Protein AF-G3H9H8-F1 (afdb_monomer_lite)

Sequence (95 aa):
LDSVTSLIQAAKNLMNAVVQTVKMSYIASTKIIRIQSSAGPRHPVVMWRMKAPAKKPLIKREKPEETYAAVRRGSAKKKIHPVQVMSEFRGRQVY

pLDDT: mean 79.45, std 14.63, range [46.19, 98.56]

Foldseek 3Di:
DVVVVVVVVV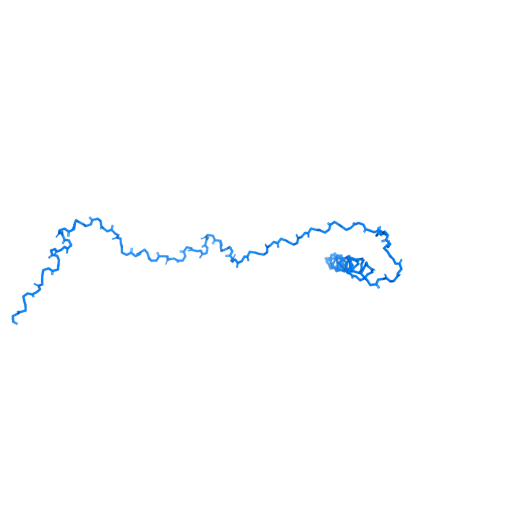VVVVVVVVVVVVVVVVCCQPPPCCPPPPPPHDDDPDDDDDDDDDDDDPDPPDDVVVVPPDPPPPDPPDPDDPVRVVVVVPDDPDD

Structure (mmCIF, N/CA/C/O backbone):
data_AF-G3H9H8-F1
#
_entry.id   AF-G3H9H8-F1
#
loop_
_atom_site.group_PDB
_atom_site.id
_atom_site.type_symbol
_atom_site.label_atom_id
_atom_site.label_alt_id
_atom_site.label_comp_id
_atom_site.label_asym_id
_atom_site.label_entity_id
_atom_site.label_seq_id
_atom_site.pdbx_PDB_ins_code
_atom_site.Cartn_x
_atom_site.Cartn_y
_atom_site.Cartn_z
_atom_site.occupancy
_atom_site.B_iso_or_equiv
_atom_site.auth_seq_id
_atom_site.auth_comp_id
_atom_site.auth_asym_id
_atom_site.auth_atom_id
_atom_site.pdbx_PDB_model_num
ATOM 1 N N . LEU A 1 1 ? 12.712 -26.949 9.865 1.00 82.94 1 LEU A N 1
ATOM 2 C CA . LEU A 1 1 ? 12.007 -25.786 10.452 1.00 82.94 1 LEU A CA 1
ATOM 3 C C . LEU A 1 1 ? 12.547 -24.485 9.859 1.00 82.94 1 LEU A C 1
ATOM 5 O O . LEU A 1 1 ? 11.760 -23.715 9.324 1.00 82.94 1 LEU A O 1
ATOM 9 N N . ASP A 1 2 ? 13.870 -24.303 9.846 1.00 89.94 2 ASP A N 1
ATOM 10 C CA . ASP A 1 2 ? 14.530 -23.061 9.400 1.00 89.94 2 ASP A CA 1
ATOM 11 C C . ASP A 1 2 ? 14.333 -22.705 7.919 1.00 89.94 2 ASP A C 1
ATOM 13 O O . ASP A 1 2 ? 14.219 -21.536 7.558 1.00 89.94 2 ASP A O 1
ATOM 17 N N . SER A 1 3 ? 14.222 -23.703 7.040 1.00 93.62 3 SER A N 1
ATOM 18 C CA . SER A 1 3 ? 13.919 -23.477 5.620 1.00 93.62 3 SER A CA 1
ATOM 19 C C . SER A 1 3 ? 12.514 -22.901 5.404 1.00 93.62 3 SER A C 1
ATOM 21 O O . SER A 1 3 ? 12.323 -22.004 4.584 1.00 93.62 3 SER A O 1
ATOM 23 N N . VAL A 1 4 ? 11.532 -23.369 6.178 1.00 95.94 4 VAL A N 1
ATOM 24 C CA . VAL A 1 4 ? 10.141 -22.898 6.115 1.00 95.94 4 VAL A CA 1
ATOM 25 C C . VAL A 1 4 ? 10.015 -21.509 6.741 1.00 95.94 4 VAL A C 1
ATOM 27 O O . VAL A 1 4 ? 9.359 -20.640 6.169 1.00 95.94 4 VAL A O 1
ATOM 30 N N . THR A 1 5 ? 10.674 -21.256 7.876 1.00 96.69 5 THR A N 1
ATOM 31 C CA . THR A 1 5 ? 10.666 -19.926 8.507 1.00 96.69 5 THR A CA 1
ATOM 32 C C . THR A 1 5 ? 11.363 -18.880 7.634 1.00 96.69 5 THR A C 1
ATOM 34 O O . THR A 1 5 ? 10.836 -17.775 7.487 1.00 96.69 5 THR A O 1
ATOM 37 N N . SER A 1 6 ? 12.479 -19.237 6.988 1.00 97.88 6 SER A N 1
ATOM 38 C CA . SER A 1 6 ? 13.179 -18.379 6.024 1.00 97.88 6 SER A CA 1
ATOM 39 C C . SER A 1 6 ? 12.295 -18.025 4.824 1.00 97.88 6 SER A C 1
ATOM 41 O O . SER A 1 6 ? 12.156 -16.849 4.481 1.00 97.88 6 SER A O 1
ATOM 43 N N . LEU A 1 7 ? 11.600 -19.012 4.246 1.00 97.94 7 LEU A N 1
ATOM 44 C CA . LEU A 1 7 ? 10.674 -18.780 3.135 1.00 97.94 7 LEU A CA 1
ATOM 45 C C . LEU A 1 7 ? 9.523 -17.842 3.528 1.00 97.94 7 LEU A C 1
ATOM 47 O O . LEU A 1 7 ? 9.197 -16.905 2.794 1.00 97.94 7 LEU A O 1
ATOM 51 N N . ILE A 1 8 ? 8.937 -18.051 4.709 1.00 97.69 8 ILE A N 1
ATOM 52 C CA . ILE A 1 8 ? 7.881 -17.179 5.240 1.00 97.69 8 ILE A CA 1
ATOM 53 C C . ILE A 1 8 ? 8.400 -15.746 5.394 1.00 97.69 8 ILE A C 1
ATOM 55 O O . ILE A 1 8 ? 7.696 -14.790 5.055 1.00 97.69 8 ILE A O 1
ATOM 59 N N . GLN A 1 9 ? 9.625 -15.576 5.889 1.00 97.75 9 GLN A N 1
ATOM 60 C CA . GLN A 1 9 ? 10.208 -14.254 6.078 1.00 97.75 9 GLN A CA 1
ATOM 61 C C . GLN A 1 9 ? 10.493 -13.557 4.745 1.00 97.75 9 GLN A C 1
ATOM 63 O O . GLN A 1 9 ? 10.165 -12.379 4.587 1.00 97.75 9 GLN A O 1
ATOM 68 N N . ALA A 1 10 ? 11.030 -14.284 3.765 1.00 98.12 10 ALA A N 1
ATOM 69 C CA . ALA A 1 10 ? 11.248 -13.766 2.420 1.00 98.12 10 ALA A CA 1
ATOM 70 C C . ALA A 1 10 ? 9.932 -13.292 1.779 1.00 98.12 10 ALA A C 1
ATOM 72 O O . ALA A 1 10 ? 9.866 -12.180 1.251 1.00 98.12 10 ALA A O 1
ATOM 73 N N . ALA A 1 11 ? 8.857 -14.075 1.907 1.00 98.44 11 ALA A N 1
ATOM 74 C CA . ALA A 1 11 ? 7.538 -13.702 1.400 1.00 98.44 11 ALA A CA 1
ATOM 75 C C . ALA A 1 11 ? 6.974 -12.441 2.086 1.00 98.44 11 ALA A C 1
ATOM 77 O O . ALA A 1 11 ? 6.450 -11.551 1.412 1.00 98.44 11 ALA A O 1
ATOM 78 N N . LYS A 1 12 ? 7.122 -12.315 3.414 1.00 98.31 12 LYS A N 1
ATOM 79 C CA . LYS A 1 12 ? 6.731 -11.099 4.158 1.00 98.31 12 LYS A CA 1
ATOM 80 C C . LYS A 1 12 ? 7.502 -9.867 3.686 1.00 98.31 12 LYS A C 1
ATOM 82 O O . LYS A 1 12 ? 6.911 -8.804 3.491 1.00 98.31 12 LYS A O 1
ATOM 87 N N . ASN A 1 13 ? 8.808 -10.012 3.484 1.00 98.25 13 ASN A N 1
ATOM 88 C CA . ASN A 1 13 ? 9.663 -8.929 3.006 1.00 98.25 13 ASN A CA 1
ATOM 89 C C . ASN A 1 13 ? 9.242 -8.480 1.601 1.00 98.25 13 ASN A C 1
ATOM 91 O O . ASN A 1 13 ? 9.085 -7.280 1.364 1.00 98.25 13 ASN A O 1
ATOM 95 N N . LEU A 1 14 ? 8.974 -9.434 0.704 1.00 98.50 14 LEU A N 1
ATOM 96 C CA . LEU A 1 14 ? 8.469 -9.150 -0.637 1.00 98.50 14 LEU A CA 1
ATOM 97 C C . LEU A 1 14 ? 7.120 -8.421 -0.592 1.00 98.50 14 LEU A C 1
ATOM 99 O O . LEU A 1 14 ? 6.950 -7.415 -1.277 1.00 98.50 14 LEU A O 1
ATOM 103 N N . MET A 1 15 ? 6.178 -8.871 0.242 1.00 98.50 15 MET A N 1
ATOM 104 C CA . MET A 1 15 ? 4.873 -8.218 0.391 1.00 98.50 15 MET A CA 1
ATOM 105 C C . MET A 1 15 ? 5.019 -6.748 0.804 1.00 98.50 15 MET A C 1
ATOM 107 O O . MET A 1 15 ? 4.382 -5.871 0.216 1.00 98.50 15 MET A O 1
ATOM 111 N N . ASN A 1 16 ? 5.898 -6.460 1.767 1.00 98.50 16 ASN A N 1
ATOM 112 C CA . ASN A 1 16 ? 6.176 -5.091 2.195 1.00 98.50 16 ASN A CA 1
ATOM 113 C C . ASN A 1 16 ? 6.767 -4.242 1.060 1.00 98.50 16 ASN A C 1
ATOM 115 O O . ASN A 1 16 ? 6.309 -3.117 0.846 1.00 98.50 16 ASN A O 1
ATOM 119 N N . ALA A 1 17 ? 7.733 -4.785 0.314 1.00 98.56 17 ALA A N 1
ATOM 120 C CA . ALA A 1 17 ? 8.346 -4.100 -0.821 1.00 98.56 17 ALA A CA 1
ATOM 121 C C . ALA A 1 17 ? 7.314 -3.780 -1.915 1.00 98.56 17 ALA A C 1
ATOM 123 O O . ALA A 1 17 ? 7.205 -2.635 -2.354 1.00 98.56 17 ALA A O 1
ATOM 124 N N . VAL A 1 18 ? 6.486 -4.757 -2.292 1.00 98.38 18 VAL A N 1
ATOM 125 C CA . VAL A 1 18 ? 5.439 -4.585 -3.309 1.00 98.38 18 VAL A CA 1
ATOM 126 C C . VAL A 1 18 ? 4.434 -3.510 -2.892 1.00 98.38 18 VAL A C 1
ATOM 128 O O . VAL A 1 18 ? 4.117 -2.623 -3.687 1.00 98.38 18 VAL A O 1
ATOM 131 N N . VAL A 1 19 ? 3.968 -3.522 -1.639 1.00 97.06 19 VAL A N 1
ATOM 132 C CA . VAL A 1 19 ? 3.025 -2.509 -1.133 1.00 97.06 19 VAL A CA 1
ATOM 133 C C . VAL A 1 19 ? 3.624 -1.102 -1.187 1.00 97.06 19 VAL A C 1
ATOM 135 O O . VAL A 1 19 ? 2.920 -0.149 -1.533 1.00 97.06 19 VAL A O 1
ATOM 138 N N . GLN A 1 20 ? 4.905 -0.946 -0.846 1.00 97.81 20 GLN A N 1
ATOM 139 C CA . GLN A 1 20 ? 5.581 0.350 -0.918 1.00 97.81 20 GLN A CA 1
ATOM 140 C C . GLN A 1 20 ? 5.720 0.829 -2.364 1.00 97.81 20 GLN A C 1
ATOM 142 O O . GLN A 1 20 ? 5.351 1.967 -2.655 1.00 97.81 20 GLN A O 1
ATOM 147 N N . THR A 1 21 ? 6.148 -0.040 -3.280 1.00 97.75 21 THR A N 1
ATOM 148 C CA . THR A 1 21 ? 6.269 0.302 -4.703 1.00 97.75 21 THR A CA 1
ATOM 149 C C . THR A 1 21 ? 4.926 0.720 -5.294 1.00 97.75 21 THR A C 1
ATOM 151 O O . THR A 1 21 ? 4.844 1.774 -5.918 1.00 97.75 21 THR A O 1
ATOM 154 N N . VAL A 1 22 ? 3.841 -0.011 -5.012 1.00 96.44 22 VAL A N 1
ATOM 155 C CA . VAL A 1 22 ? 2.481 0.352 -5.454 1.00 96.44 22 VAL A CA 1
ATOM 156 C C . VAL A 1 22 ? 2.077 1.748 -4.959 1.00 96.44 22 VAL A C 1
ATOM 158 O O . VAL A 1 22 ? 1.516 2.540 -5.719 1.00 96.44 22 VAL A O 1
ATOM 161 N N . LYS A 1 23 ? 2.395 2.089 -3.702 1.00 94.94 23 LYS A N 1
ATOM 162 C CA . LYS A 1 23 ? 2.141 3.430 -3.148 1.00 94.94 23 LYS A CA 1
ATOM 163 C C . LYS A 1 23 ? 2.968 4.508 -3.848 1.00 94.94 23 LYS A C 1
ATOM 165 O O . LYS A 1 23 ? 2.424 5.562 -4.174 1.00 94.94 23 LYS A O 1
ATOM 170 N N . MET A 1 24 ? 4.248 4.250 -4.106 1.00 95.38 24 MET A N 1
ATOM 171 C CA . MET A 1 24 ? 5.115 5.194 -4.815 1.00 95.38 24 MET A CA 1
ATOM 172 C C . MET A 1 24 ? 4.648 5.409 -6.261 1.00 95.38 24 MET A C 1
ATOM 174 O O . MET A 1 24 ? 4.532 6.553 -6.696 1.00 95.38 24 MET A O 1
ATOM 178 N N . SER A 1 25 ? 4.274 4.348 -6.981 1.00 93.62 25 SER A N 1
ATOM 179 C CA . SER A 1 25 ? 3.715 4.434 -8.338 1.00 93.62 25 SER A CA 1
ATOM 180 C C . SER A 1 25 ? 2.396 5.218 -8.384 1.00 93.62 25 SER A C 1
ATOM 182 O O . SER A 1 25 ? 2.172 6.014 -9.304 1.00 93.62 25 SER A O 1
ATOM 184 N N . TYR A 1 26 ? 1.534 5.057 -7.375 1.00 92.06 26 TYR A N 1
ATOM 185 C CA . TYR A 1 26 ? 0.325 5.872 -7.227 1.00 92.06 26 TYR A CA 1
ATOM 186 C C . TYR A 1 26 ? 0.656 7.364 -7.103 1.00 92.06 26 TYR A C 1
ATOM 188 O O . TYR A 1 26 ? 0.080 8.190 -7.813 1.00 92.06 26 TYR A O 1
ATOM 196 N N . ILE A 1 27 ? 1.608 7.724 -6.238 1.00 90.75 27 ILE A N 1
ATOM 197 C CA . ILE A 1 27 ? 2.021 9.121 -6.045 1.00 90.75 27 ILE A CA 1
ATOM 198 C C . ILE A 1 27 ? 2.645 9.674 -7.330 1.00 90.75 27 ILE A C 1
ATOM 200 O O . ILE A 1 27 ? 2.255 10.749 -7.786 1.00 90.75 27 ILE A O 1
ATOM 204 N N . ALA A 1 28 ? 3.553 8.925 -7.957 1.00 89.44 28 ALA A N 1
ATOM 205 C CA . ALA A 1 28 ? 4.208 9.337 -9.193 1.00 89.44 28 ALA A CA 1
ATOM 206 C C . ALA A 1 28 ? 3.190 9.634 -10.304 1.00 89.44 28 ALA A C 1
ATOM 208 O O . ALA A 1 28 ? 3.237 10.694 -10.926 1.00 89.44 28 ALA A O 1
ATOM 209 N N . SER A 1 29 ? 2.213 8.748 -10.501 1.00 86.44 29 SER A N 1
ATOM 210 C CA . SER A 1 29 ? 1.188 8.922 -11.536 1.00 86.44 29 SER A CA 1
ATOM 211 C C . SER A 1 29 ? 0.178 10.032 -11.228 1.00 86.44 29 SER A C 1
ATOM 213 O O . SER A 1 29 ? -0.242 10.736 -12.144 1.00 86.44 29 SER A O 1
ATOM 215 N N . THR A 1 30 ? -0.212 10.228 -9.965 1.00 84.88 30 THR A N 1
ATOM 216 C CA . THR A 1 30 ? -1.297 11.164 -9.608 1.00 84.88 30 THR A CA 1
ATOM 217 C C . THR A 1 30 ? -0.833 12.552 -9.180 1.00 84.88 30 THR A C 1
ATOM 219 O O . THR A 1 30 ? -1.608 13.501 -9.309 1.00 84.88 30 THR A O 1
ATOM 222 N N . LYS A 1 31 ? 0.395 12.690 -8.666 1.00 83.06 31 LYS A N 1
ATOM 223 C CA . LYS A 1 31 ? 0.925 13.949 -8.116 1.00 83.06 31 LYS A CA 1
ATOM 224 C C . LYS A 1 31 ? 2.093 14.516 -8.908 1.00 83.06 31 LYS A C 1
ATOM 226 O O . LYS A 1 31 ? 2.193 15.729 -9.006 1.00 83.06 31 LYS A O 1
ATOM 231 N N . ILE A 1 32 ? 2.953 13.668 -9.467 1.00 81.25 32 ILE A N 1
ATOM 232 C CA . ILE A 1 32 ? 4.150 14.125 -10.185 1.00 81.25 32 ILE A CA 1
ATOM 233 C C . ILE A 1 32 ? 3.826 14.254 -11.672 1.00 81.25 32 ILE A C 1
ATOM 235 O O . ILE A 1 32 ? 3.711 15.360 -12.185 1.00 81.25 32 ILE A O 1
ATOM 239 N N . ILE A 1 33 ? 3.560 13.138 -12.354 1.00 75.38 33 ILE A N 1
ATOM 240 C CA . ILE A 1 33 ? 3.348 13.106 -13.809 1.00 75.38 33 ILE A CA 1
ATOM 241 C C . ILE A 1 33 ? 2.109 13.912 -14.202 1.00 75.38 33 ILE A C 1
ATOM 243 O O . ILE A 1 33 ? 2.171 14.730 -15.113 1.00 75.38 33 ILE A O 1
ATOM 247 N N . ARG A 1 34 ? 0.987 13.725 -13.497 1.00 70.25 34 ARG A N 1
ATOM 248 C CA . ARG A 1 34 ? -0.264 14.420 -13.826 1.00 70.25 34 ARG A CA 1
ATOM 249 C C . ARG A 1 34 ? -0.183 15.944 -13.672 1.00 70.25 34 ARG A C 1
ATOM 251 O O . ARG A 1 34 ? -0.907 16.636 -14.375 1.00 70.25 34 ARG A O 1
ATOM 258 N N . ILE A 1 35 ? 0.627 16.452 -12.741 1.00 69.88 35 ILE A N 1
ATOM 259 C CA . ILE A 1 35 ? 0.683 17.888 -12.415 1.00 69.88 35 ILE A CA 1
ATOM 260 C C . ILE A 1 35 ? 1.856 18.575 -13.126 1.00 69.88 35 ILE A C 1
ATOM 262 O O . ILE A 1 35 ? 1.718 19.714 -13.555 1.00 69.88 35 ILE A O 1
ATOM 266 N N . GLN A 1 36 ? 3.002 17.900 -13.244 1.00 69.06 36 GLN A N 1
ATOM 267 C CA . GLN A 1 36 ? 4.271 18.509 -13.659 1.00 69.06 36 GLN A CA 1
ATOM 268 C C . GLN A 1 36 ? 4.719 18.107 -15.070 1.00 69.06 36 GLN A C 1
ATOM 270 O O . GLN A 1 36 ? 5.697 18.656 -15.572 1.00 69.06 36 GLN A O 1
ATOM 275 N N . SER A 1 37 ? 4.060 17.143 -15.726 1.00 68.00 37 SER A N 1
ATOM 276 C CA . SER A 1 37 ? 4.472 16.735 -17.071 1.00 68.00 37 SER A CA 1
ATOM 277 C C . SER A 1 37 ? 4.031 17.755 -18.120 1.00 68.00 37 SER A C 1
ATOM 279 O O . SER A 1 37 ? 2.844 18.016 -18.295 1.00 68.00 37 SER A O 1
ATOM 281 N N . SER A 1 38 ? 5.000 18.271 -18.878 1.00 66.88 38 SER A N 1
ATOM 282 C CA . SER A 1 38 ? 4.786 19.137 -20.045 1.00 66.88 38 SER A CA 1
ATOM 283 C C . SER A 1 38 ? 4.119 18.423 -21.229 1.00 66.88 38 SER A C 1
ATOM 285 O O . SER A 1 38 ? 3.685 19.077 -22.171 1.00 66.88 38 SER A O 1
ATOM 287 N N . ALA A 1 39 ? 4.003 17.090 -21.189 1.00 66.12 39 ALA A N 1
ATOM 288 C CA . ALA A 1 39 ? 3.488 16.260 -22.280 1.00 66.12 39 ALA A CA 1
ATOM 289 C C . ALA A 1 39 ? 1.946 16.198 -22.367 1.00 66.12 39 ALA A C 1
ATOM 291 O O . ALA A 1 39 ? 1.405 15.323 -23.046 1.00 66.12 39 ALA A O 1
ATOM 292 N N . GLY A 1 40 ? 1.237 17.107 -21.691 1.00 60.84 40 GLY A N 1
ATOM 293 C CA . GLY A 1 40 ? -0.225 17.161 -21.666 1.00 60.84 40 GLY A CA 1
ATOM 294 C C . GLY A 1 40 ? -0.880 16.022 -20.864 1.00 60.84 40 GLY A C 1
ATOM 295 O O . GLY A 1 40 ? -0.198 15.124 -20.357 1.00 60.84 40 GLY A O 1
ATOM 296 N N . PRO A 1 41 ? -2.218 16.036 -20.706 1.00 60.50 41 PRO A N 1
ATOM 297 C CA . PRO A 1 41 ? -2.931 15.042 -19.912 1.00 60.50 41 PRO A CA 1
ATOM 298 C C . PRO A 1 41 ? -2.922 13.689 -20.635 1.00 60.50 41 PRO A C 1
ATOM 300 O O . PRO A 1 41 ? -3.769 13.408 -21.479 1.00 60.50 41 PRO A O 1
ATOM 303 N N . ARG A 1 42 ? -1.962 12.819 -20.311 1.00 67.75 42 ARG A N 1
ATOM 304 C CA . ARG A 1 42 ? -2.005 11.419 -20.754 1.00 67.75 42 ARG A CA 1
ATOM 305 C C . ARG A 1 42 ? -3.069 10.667 -19.960 1.00 67.75 42 ARG A C 1
ATOM 307 O O . ARG A 1 42 ? -3.144 10.799 -18.736 1.00 67.75 42 ARG A O 1
ATOM 314 N N . HIS A 1 43 ? -3.872 9.853 -20.644 1.00 66.62 43 HIS A N 1
ATOM 315 C CA . HIS A 1 43 ? -4.763 8.914 -19.970 1.00 66.62 43 HIS A CA 1
ATOM 316 C C . HIS A 1 43 ? -3.929 7.986 -19.069 1.00 66.62 43 HIS A C 1
ATOM 318 O O . HIS A 1 43 ? -2.916 7.445 -19.522 1.00 66.62 43 HIS A O 1
ATOM 324 N N . PRO A 1 44 ? -4.296 7.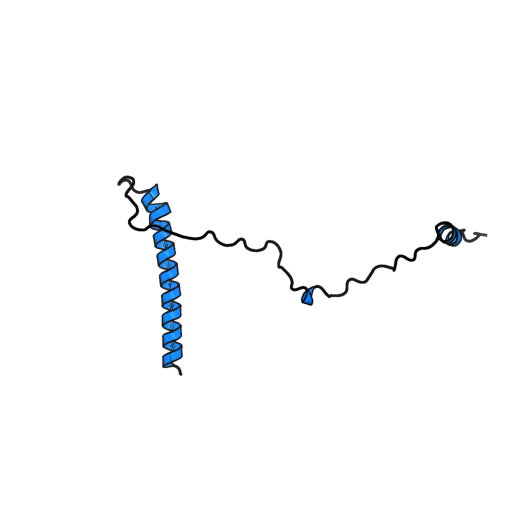825 -17.786 1.00 74.31 44 PRO A N 1
ATOM 325 C CA . PRO A 1 44 ? -3.518 7.003 -16.876 1.00 74.31 44 PRO A CA 1
ATOM 326 C C . PRO A 1 44 ? -3.596 5.538 -17.314 1.00 74.31 44 PRO A C 1
ATOM 328 O O . PRO A 1 44 ? -4.684 4.995 -17.478 1.00 74.31 44 PRO A O 1
ATOM 331 N N . VAL A 1 45 ? -2.436 4.891 -17.452 1.00 80.81 45 VAL A N 1
ATOM 332 C CA . VAL A 1 45 ? -2.327 3.460 -17.802 1.00 80.81 45 VAL A CA 1
ATOM 333 C C . VAL A 1 45 ? -2.973 2.569 -16.732 1.00 80.81 45 VAL A C 1
ATOM 335 O O . VAL A 1 45 ? -3.454 1.480 -17.023 1.00 80.81 45 VAL A O 1
ATOM 338 N N . VAL A 1 46 ? -3.007 3.043 -15.484 1.00 88.62 46 VAL A N 1
ATOM 339 C CA . VAL A 1 46 ? -3.525 2.307 -14.328 1.00 88.62 46 VAL A CA 1
ATOM 340 C C . VAL A 1 46 ? -4.626 3.113 -13.648 1.00 88.62 46 VAL A C 1
ATOM 342 O O . VAL A 1 46 ? -4.443 4.285 -13.313 1.00 88.62 46 VAL A O 1
ATOM 345 N N . MET A 1 47 ? -5.763 2.464 -13.389 1.00 89.69 47 MET A N 1
ATOM 346 C CA . MET A 1 47 ? -6.834 3.013 -12.560 1.00 89.69 47 MET A CA 1
ATOM 347 C C . MET A 1 47 ? -6.625 2.618 -11.095 1.00 89.69 47 MET A C 1
ATOM 349 O O . MET A 1 47 ? -6.680 1.445 -10.734 1.00 89.69 47 MET A O 1
ATOM 353 N N . TRP A 1 48 ? -6.438 3.610 -10.229 1.00 92.06 48 TRP A N 1
ATOM 354 C CA . TRP A 1 48 ? -6.180 3.385 -8.809 1.00 92.06 48 TRP A CA 1
ATOM 355 C C . TRP A 1 48 ? -7.467 3.367 -7.982 1.00 92.06 48 TRP A C 1
ATOM 357 O O . TRP A 1 48 ? -8.238 4.324 -7.990 1.00 92.06 48 TRP A O 1
ATOM 367 N N . ARG A 1 49 ? -7.677 2.295 -7.212 1.00 92.44 49 ARG A N 1
ATOM 368 C CA . ARG A 1 49 ? -8.828 2.124 -6.306 1.00 92.44 49 ARG A CA 1
ATOM 369 C C . ARG A 1 49 ? -8.389 2.097 -4.838 1.00 92.44 49 ARG A C 1
ATOM 371 O O . ARG A 1 49 ? -8.704 1.173 -4.096 1.00 92.44 49 ARG A O 1
ATOM 378 N N . MET A 1 50 ? -7.623 3.105 -4.415 1.00 89.69 50 MET A N 1
ATOM 379 C CA . MET A 1 50 ? -7.229 3.243 -3.009 1.00 89.69 50 MET A CA 1
ATOM 380 C C . MET A 1 50 ? -8.425 3.651 -2.145 1.00 89.69 50 MET A C 1
ATOM 382 O O . MET A 1 50 ? -9.155 4.585 -2.474 1.00 89.69 50 MET A O 1
ATOM 386 N N . LYS A 1 51 ? -8.599 2.982 -1.004 1.00 91.12 51 LYS A N 1
ATOM 387 C CA . LYS A 1 51 ? -9.571 3.385 0.014 1.00 91.12 51 LYS A CA 1
ATOM 388 C C . LYS A 1 51 ? -8.945 4.430 0.936 1.00 91.12 51 LYS A C 1
ATOM 390 O O . LYS A 1 51 ? -7.787 4.292 1.330 1.00 91.12 51 LYS A O 1
ATOM 395 N N . ALA A 1 52 ? -9.719 5.450 1.304 1.00 91.75 52 ALA A N 1
ATOM 396 C CA . ALA A 1 52 ? -9.298 6.408 2.318 1.00 91.75 52 ALA A CA 1
ATOM 397 C C . ALA A 1 52 ? -8.957 5.674 3.632 1.00 91.75 52 ALA A C 1
ATOM 399 O O . ALA A 1 52 ? -9.695 4.759 4.020 1.00 91.75 52 ALA A O 1
ATOM 400 N N . PRO A 1 53 ? -7.864 6.048 4.324 1.00 93.81 53 PRO A N 1
ATOM 401 C CA . PRO A 1 53 ? -7.535 5.459 5.612 1.00 93.81 53 PRO A CA 1
ATOM 402 C C . PRO A 1 53 ? -8.694 5.611 6.596 1.00 93.81 53 PRO A C 1
ATOM 404 O O . PRO A 1 53 ? -9.355 6.651 6.647 1.00 93.81 53 PRO A O 1
ATOM 407 N N . ALA A 1 54 ? -8.929 4.579 7.402 1.00 93.50 54 ALA A N 1
ATOM 408 C CA . ALA A 1 54 ? -9.886 4.681 8.491 1.00 93.50 54 ALA A CA 1
ATOM 409 C C . ALA A 1 54 ? -9.432 5.764 9.481 1.00 93.50 54 ALA A C 1
ATOM 411 O O . ALA A 1 54 ? -8.238 5.907 9.767 1.00 93.50 54 ALA A O 1
ATOM 412 N N . LYS A 1 55 ? -10.392 6.522 10.021 1.00 92.88 55 LYS A N 1
ATOM 413 C CA . LYS A 1 55 ? -10.103 7.511 11.060 1.00 92.88 55 LYS A CA 1
ATOM 414 C C . LYS A 1 55 ? -9.556 6.781 12.283 1.00 92.88 55 LYS A C 1
ATOM 416 O O . LYS A 1 55 ? -10.186 5.853 12.788 1.00 92.88 55 LYS A O 1
ATOM 421 N N . LYS A 1 56 ? -8.391 7.209 12.762 1.00 90.44 56 LYS A N 1
ATOM 422 C CA . LYS A 1 56 ? -7.888 6.761 14.061 1.00 90.44 56 LYS A CA 1
ATOM 423 C C . LYS A 1 56 ? -8.819 7.312 15.153 1.00 90.44 56 LYS A C 1
ATOM 425 O O . LYS A 1 56 ? -9.279 8.448 15.017 1.00 90.44 56 LYS A O 1
ATOM 430 N N . PRO A 1 57 ? -9.135 6.537 16.201 1.00 88.75 57 PRO A N 1
ATOM 431 C CA . PRO A 1 57 ? -9.980 7.021 17.286 1.00 88.75 57 PRO A CA 1
ATOM 432 C C . PRO A 1 57 ? -9.276 8.168 18.025 1.00 88.75 57 PRO A C 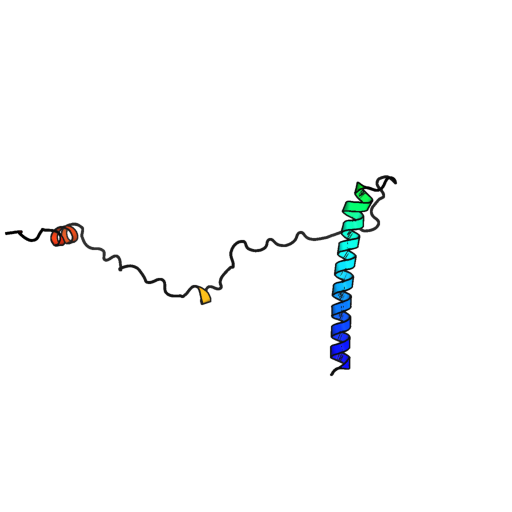1
ATOM 434 O O . PRO A 1 57 ? -8.084 8.077 18.309 1.00 88.75 57 PRO A O 1
ATOM 437 N N . LEU A 1 58 ? -10.011 9.245 18.321 1.00 87.00 58 LEU A N 1
ATOM 438 C CA . LEU A 1 58 ? -9.470 10.414 19.033 1.00 87.00 58 LEU A CA 1
ATOM 439 C C . LEU A 1 58 ? -9.171 10.109 20.502 1.00 87.00 58 LEU A C 1
ATOM 441 O O . LEU A 1 58 ? -8.236 10.650 21.078 1.00 87.00 58 LEU A O 1
ATOM 445 N N . ILE A 1 59 ? -9.970 9.226 21.092 1.00 88.88 59 ILE A N 1
ATOM 446 C CA . ILE A 1 59 ? -9.834 8.772 22.470 1.00 88.88 59 ILE A CA 1
ATOM 447 C C . ILE A 1 59 ? -9.614 7.265 22.408 1.00 88.88 59 ILE A C 1
ATOM 449 O O . ILE A 1 59 ? -10.315 6.566 21.666 1.00 88.88 59 ILE A O 1
ATOM 453 N N . LYS A 1 60 ? -8.631 6.761 23.164 1.00 81.94 60 LYS A N 1
ATOM 454 C CA . LYS A 1 60 ? -8.449 5.318 23.346 1.00 81.94 60 LYS A CA 1
ATOM 455 C C . LYS A 1 60 ? -9.770 4.762 23.877 1.00 81.94 60 LYS A C 1
ATOM 457 O O . LYS A 1 60 ? -10.218 5.166 24.942 1.00 81.94 60 LYS A O 1
ATOM 462 N N . ARG A 1 61 ? -10.417 3.877 23.115 1.00 71.56 61 ARG A N 1
ATOM 463 C CA . ARG A 1 61 ? -11.552 3.110 23.629 1.00 71.5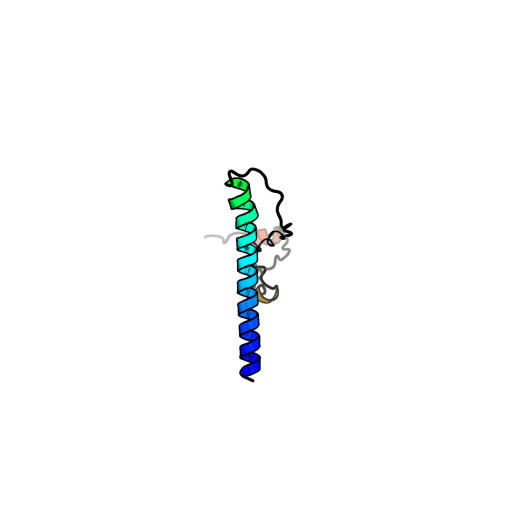6 61 ARG A CA 1
ATOM 464 C C . ARG A 1 61 ? -10.977 2.116 24.625 1.00 71.56 61 ARG A C 1
ATOM 466 O O . ARG A 1 61 ? -10.475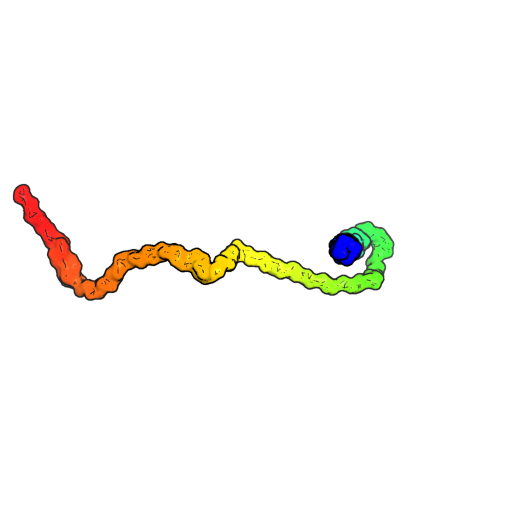 1.072 24.219 1.00 71.56 61 ARG A O 1
ATOM 473 N N . GLU A 1 62 ? -10.954 2.513 25.886 1.00 70.62 62 GLU A N 1
ATOM 474 C CA . GLU A 1 62 ? -10.643 1.618 26.987 1.00 70.62 62 GLU A CA 1
ATOM 475 C C . GLU A 1 62 ? -11.679 0.483 26.983 1.00 70.62 62 GLU A C 1
ATOM 477 O O . GLU A 1 62 ? -12.858 0.705 26.674 1.00 70.62 62 GLU A O 1
ATOM 482 N N . LYS A 1 63 ? -11.242 -0.755 27.223 1.00 64.56 63 LYS A N 1
ATOM 483 C CA . LYS A 1 63 ? -12.193 -1.856 27.395 1.00 64.56 63 LYS A CA 1
ATOM 484 C C . LYS A 1 63 ? -12.953 -1.599 28.702 1.00 64.56 63 LYS A C 1
ATOM 486 O O . LYS A 1 63 ? -12.314 -1.180 29.662 1.00 64.56 63 LYS A O 1
ATOM 491 N N . PRO A 1 64 ? -14.265 -1.895 28.784 1.00 60.09 64 PRO A N 1
ATOM 492 C CA . PRO A 1 64 ? -1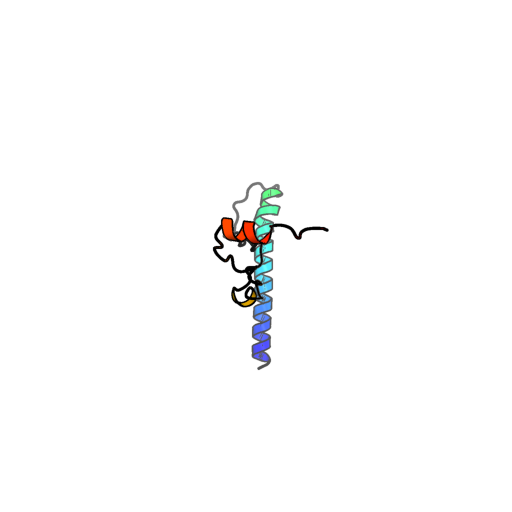5.042 -1.697 30.012 1.00 60.09 64 PRO A CA 1
ATOM 493 C C . PRO A 1 64 ? -14.376 -2.313 31.248 1.00 60.09 64 PRO A C 1
ATOM 495 O O . PRO A 1 64 ? -14.505 -1.788 32.344 1.00 60.09 64 PRO A O 1
ATOM 498 N N . GLU A 1 65 ? -13.629 -3.401 31.048 1.00 61.56 65 GLU A N 1
ATOM 499 C CA . GLU A 1 65 ? -12.891 -4.137 32.074 1.00 61.56 65 GLU A CA 1
ATOM 500 C C . GLU A 1 65 ? -11.801 -3.312 32.781 1.00 61.56 65 GLU A C 1
ATOM 502 O O . GLU A 1 65 ? -11.559 -3.523 33.966 1.00 61.56 65 GLU A O 1
ATOM 507 N N . GLU A 1 66 ? -11.186 -2.343 32.100 1.00 58.44 66 GLU A N 1
ATOM 508 C CA . GLU A 1 66 ? -10.126 -1.484 32.655 1.00 58.44 66 GLU A CA 1
ATOM 509 C C . GLU A 1 66 ? -10.709 -0.253 33.392 1.00 58.44 66 GLU A C 1
ATOM 511 O O . GLU A 1 66 ? -10.090 0.277 34.314 1.00 58.44 66 GLU A O 1
ATOM 516 N N . THR A 1 67 ? -11.954 0.141 33.089 1.00 54.66 67 THR A N 1
ATOM 517 C CA . THR A 1 67 ? -12.619 1.324 33.672 1.00 54.66 67 THR A CA 1
ATOM 518 C C . THR A 1 67 ? -13.316 1.052 35.021 1.00 54.66 67 THR A C 1
ATOM 520 O O . THR A 1 67 ? -13.804 1.981 35.667 1.00 54.66 67 THR A O 1
ATOM 523 N N . TYR A 1 68 ? -13.355 -0.197 35.512 1.00 56.19 68 TYR A N 1
ATOM 524 C CA . TYR A 1 68 ? -13.947 -0.537 36.824 1.00 56.19 68 TYR A CA 1
ATOM 525 C C . TYR A 1 68 ? -13.093 -0.122 38.035 1.00 56.19 68 TYR A C 1
ATOM 527 O O . TYR A 1 68 ? -13.427 -0.466 39.173 1.00 56.19 68 TYR A O 1
ATOM 535 N N . ALA A 1 69 ? -12.016 0.641 37.834 1.00 56.50 69 ALA A N 1
ATOM 536 C CA . ALA A 1 69 ? -11.224 1.212 38.914 1.00 56.50 69 ALA A CA 1
ATOM 537 C C . ALA A 1 69 ? -12.036 2.262 39.705 1.00 56.50 69 ALA A C 1
ATOM 539 O O . ALA A 1 69 ? -12.022 3.456 39.425 1.00 56.50 69 ALA A O 1
ATOM 540 N N . ALA A 1 70 ? -12.772 1.757 40.699 1.00 60.78 70 ALA A N 1
ATOM 541 C CA . ALA A 1 70 ? -13.325 2.421 41.874 1.00 60.78 70 ALA A CA 1
ATOM 542 C C . ALA A 1 70 ? -13.727 3.896 41.694 1.00 60.78 70 ALA A C 1
ATOM 544 O O . ALA A 1 70 ? -13.124 4.804 42.272 1.00 60.78 70 ALA A O 1
ATOM 545 N N . VAL A 1 71 ? -14.861 4.134 41.028 1.00 59.03 71 VAL A N 1
ATOM 546 C CA . VAL A 1 71 ? -15.661 5.319 41.353 1.00 59.03 71 VAL A CA 1
ATOM 547 C C . VAL A 1 71 ? -16.072 5.168 42.820 1.00 59.03 71 VAL A C 1
ATOM 549 O O . VAL A 1 71 ? -16.998 4.418 43.137 1.00 59.03 71 VAL A O 1
ATOM 552 N N . ARG A 1 72 ? -15.372 5.845 43.744 1.00 62.75 72 ARG A N 1
ATOM 553 C CA . ARG A 1 72 ? -15.865 6.034 45.115 1.00 62.75 72 ARG A CA 1
ATOM 554 C C . ARG A 1 72 ? -17.206 6.737 44.980 1.00 62.75 72 ARG A C 1
ATOM 556 O O . ARG A 1 72 ? -17.266 7.933 44.711 1.00 62.75 72 ARG A O 1
ATOM 563 N N . ARG A 1 73 ? -18.281 5.963 45.108 1.00 61.12 73 ARG A N 1
ATOM 564 C CA . ARG A 1 73 ? -19.655 6.446 45.167 1.00 61.12 73 ARG A CA 1
ATOM 565 C C . ARG A 1 73 ? -19.679 7.536 46.240 1.00 61.12 73 ARG A C 1
ATOM 567 O O . ARG A 1 73 ? -19.542 7.233 47.423 1.00 61.12 73 ARG A O 1
ATOM 574 N N . GLY A 1 74 ? -19.757 8.800 45.823 1.00 64.50 74 GLY A N 1
ATOM 575 C CA . GLY A 1 74 ? -19.970 9.913 46.743 1.00 64.50 74 GLY A CA 1
ATOM 576 C C . GLY A 1 74 ? -21.189 9.622 47.619 1.00 64.50 74 GLY A C 1
ATOM 577 O O . GLY A 1 74 ? -22.069 8.862 47.204 1.00 64.50 74 GLY A O 1
ATOM 578 N N . SER A 1 75 ? -21.184 10.181 48.835 1.00 61.94 75 SER A N 1
ATOM 579 C CA . SER A 1 75 ? -22.187 9.977 49.891 1.00 61.94 75 SER A CA 1
ATOM 580 C C . SER A 1 75 ? -23.574 9.663 49.326 1.00 61.94 75 SER A C 1
ATOM 582 O O . SER A 1 75 ? -24.121 10.436 48.534 1.00 61.94 75 SER A O 1
ATOM 584 N N . ALA A 1 76 ? -24.125 8.503 49.700 1.00 64.19 76 ALA A N 1
ATOM 585 C CA . ALA A 1 76 ? -25.461 8.100 49.291 1.00 64.19 76 ALA A CA 1
ATOM 586 C C . ALA A 1 76 ? -26.439 9.243 49.591 1.00 64.19 76 ALA A C 1
ATOM 588 O O . ALA A 1 76 ? -26.591 9.642 50.747 1.00 64.19 76 ALA A O 1
ATOM 589 N N . LYS A 1 77 ? -27.104 9.767 48.551 1.00 63.69 77 LYS A N 1
ATOM 590 C CA . LYS A 1 77 ? -28.202 10.727 48.700 1.00 63.69 77 LYS A CA 1
ATOM 591 C C . LYS A 1 77 ? -29.338 10.043 49.458 1.00 63.69 77 LYS A C 1
ATOM 593 O O . LYS A 1 77 ? -30.228 9.442 48.858 1.00 63.69 77 LYS A O 1
ATOM 598 N N . LYS A 1 78 ? -29.297 10.112 50.786 1.00 68.69 78 LYS A N 1
ATOM 599 C CA . LYS A 1 78 ? -30.447 9.810 51.631 1.00 68.69 78 LYS A CA 1
ATOM 600 C C . LYS A 1 78 ? -31.522 10.845 51.284 1.00 68.69 78 LYS A C 1
ATOM 602 O O . LYS A 1 78 ? -31.229 12.038 51.225 1.00 68.69 78 LYS A O 1
ATOM 607 N N . LYS A 1 79 ? -32.754 10.404 51.013 1.00 69.81 79 LYS A N 1
ATOM 608 C CA . LYS A 1 79 ? -33.910 11.308 50.916 1.00 69.81 79 LYS A CA 1
ATOM 609 C C . LYS A 1 79 ? -34.235 11.785 52.331 1.00 69.81 79 LYS A C 1
ATOM 611 O O . LYS A 1 79 ? -35.028 11.161 53.024 1.00 69.81 79 LYS A O 1
ATOM 616 N N . ILE A 1 80 ? -33.546 12.828 52.776 1.00 72.38 80 ILE A N 1
ATOM 617 C CA . ILE A 1 80 ? -33.772 13.447 54.082 1.00 72.38 80 ILE A CA 1
ATOM 618 C C . ILE A 1 80 ? -34.824 14.537 53.885 1.00 72.38 80 ILE A C 1
ATOM 620 O O . ILE A 1 80 ? -34.738 15.327 52.943 1.00 72.38 80 ILE A O 1
ATOM 624 N N . HIS A 1 81 ? -35.844 14.552 54.741 1.00 75.75 81 HIS A N 1
ATOM 625 C CA . HIS A 1 81 ? -36.890 15.567 54.685 1.00 75.75 81 HIS A CA 1
ATOM 626 C C . HIS A 1 81 ? -36.285 16.952 55.008 1.00 75.75 81 HIS A C 1
ATOM 628 O O . HIS A 1 81 ? -35.521 17.050 55.970 1.00 75.75 81 HIS A O 1
ATOM 634 N N . PRO A 1 82 ? -36.615 18.036 54.278 1.00 74.44 82 PRO A N 1
ATOM 635 C CA . PRO A 1 82 ? -35.939 19.335 54.418 1.00 74.44 82 PRO A CA 1
ATOM 636 C C . PRO A 1 82 ? -35.929 19.889 55.851 1.00 74.44 82 PRO A C 1
ATOM 638 O O . PRO A 1 82 ? -34.930 20.434 56.312 1.00 74.44 82 PRO A O 1
ATOM 641 N N . VAL A 1 83 ? -37.021 19.681 56.593 1.00 75.81 83 VAL A N 1
ATOM 642 C CA . VAL A 1 83 ? -37.159 20.104 58.001 1.00 75.81 83 VAL A CA 1
ATOM 643 C C . VAL A 1 83 ? -36.165 19.391 58.926 1.00 75.81 83 VAL A C 1
ATOM 645 O O . VAL A 1 83 ? -35.683 19.971 59.900 1.00 75.81 83 VAL A O 1
ATOM 648 N N . GLN A 1 84 ? -35.835 18.138 58.616 1.00 73.50 84 GLN A N 1
ATOM 649 C CA . GLN A 1 84 ? -34.900 17.337 59.399 1.00 73.50 84 GLN A CA 1
ATOM 650 C C . GLN A 1 84 ? -33.466 17.847 59.208 1.00 73.50 84 GLN A C 1
ATOM 652 O O . GLN A 1 84 ? -32.756 18.022 60.191 1.00 73.50 84 GLN A O 1
ATOM 657 N N . VAL A 1 85 ? -33.097 18.222 57.974 1.00 75.00 85 VAL A N 1
ATOM 658 C CA . VAL A 1 85 ? -31.803 18.863 57.672 1.00 75.00 85 VAL A CA 1
ATOM 659 C C . VAL A 1 85 ? -31.659 20.196 58.410 1.00 75.00 85 VAL A C 1
ATOM 661 O O . VAL A 1 85 ? -30.630 20.456 59.022 1.00 75.00 85 VAL A O 1
ATOM 664 N N . MET A 1 86 ? -32.698 21.037 58.409 1.00 68.56 86 MET A N 1
ATOM 665 C CA . MET A 1 86 ? -32.639 22.339 59.090 1.00 68.56 86 MET A CA 1
ATOM 666 C C . MET A 1 86 ? -32.553 22.228 60.619 1.00 68.56 86 MET A C 1
ATOM 668 O O . MET A 1 86 ? -32.093 23.160 61.275 1.00 68.56 86 MET A O 1
ATOM 672 N N . SER A 1 87 ? -32.980 21.101 61.196 1.00 74.06 87 SER A N 1
ATOM 673 C CA . SER A 1 87 ? -32.915 20.883 62.646 1.00 74.06 87 SER A CA 1
ATOM 674 C C . SER A 1 87 ? -31.496 20.578 63.134 1.00 74.06 87 SER A C 1
ATOM 676 O O . SER A 1 87 ? -31.162 20.961 64.251 1.00 74.06 87 SER A O 1
ATOM 678 N N . GLU A 1 88 ? -30.647 19.971 62.298 1.00 72.50 88 GLU A N 1
ATOM 679 C CA . GLU A 1 88 ? -29.239 19.675 62.622 1.00 72.50 88 GLU A CA 1
ATOM 680 C C . GLU A 1 88 ? -28.370 20.942 62.734 1.00 72.50 88 GLU A C 1
ATOM 682 O O . GLU A 1 88 ? -27.321 20.922 63.373 1.00 72.50 88 GLU A O 1
ATOM 687 N N . PHE A 1 89 ? -28.818 22.060 62.151 1.00 67.50 89 PHE A N 1
ATOM 688 C CA . PHE A 1 89 ? -28.083 23.329 62.111 1.00 67.50 89 PHE A CA 1
ATOM 689 C C . PHE A 1 89 ? -28.533 24.357 63.154 1.00 67.50 89 PHE A C 1
ATOM 691 O O . PHE A 1 89 ? -28.014 25.477 63.161 1.00 67.50 89 PHE A O 1
ATOM 698 N N . ARG A 1 90 ? -29.469 24.023 64.058 1.00 67.94 90 ARG A N 1
ATOM 699 C CA . ARG A 1 90 ? -29.789 24.928 65.171 1.00 67.94 90 ARG A CA 1
ATOM 700 C C . ARG A 1 90 ? -28.576 25.024 66.097 1.00 67.94 90 ARG A C 1
ATOM 702 O O . ARG A 1 90 ? -28.191 24.056 66.742 1.00 67.94 90 ARG A O 1
ATOM 709 N N . GLY A 1 91 ? -27.949 26.199 66.057 1.00 60.75 91 GLY A N 1
ATOM 710 C CA . GLY A 1 91 ? -26.634 26.483 66.607 1.00 60.75 91 GLY A CA 1
ATOM 711 C C . GLY A 1 91 ? -26.462 26.085 68.068 1.00 60.75 91 GLY A C 1
ATOM 712 O O . GLY A 1 91 ? -27.385 26.160 68.877 1.00 60.75 91 GLY A O 1
ATOM 713 N N . ARG A 1 92 ? -25.225 25.702 68.401 1.00 63.25 92 ARG A N 1
ATOM 714 C CA . ARG A 1 92 ? -24.748 25.666 69.784 1.00 63.25 92 ARG A CA 1
ATOM 715 C C . ARG A 1 92 ? -25.037 27.033 70.404 1.00 63.25 92 ARG A C 1
ATOM 717 O O . ARG A 1 92 ? -24.637 28.043 69.826 1.00 63.25 92 ARG A O 1
ATOM 724 N N . GLN A 1 93 ? -25.714 27.062 71.551 1.00 62.81 93 GLN A N 1
ATOM 725 C CA . GLN A 1 93 ? -25.706 28.253 72.392 1.00 62.81 93 GLN A CA 1
ATOM 726 C C . GLN A 1 93 ? -24.246 28.548 72.735 1.00 62.81 93 GLN A C 1
ATOM 728 O O . GLN A 1 93 ? -23.578 27.750 73.390 1.00 62.81 93 GLN A O 1
ATOM 733 N N . VAL A 1 94 ? -23.741 29.653 72.198 1.00 60.47 94 VAL A N 1
ATOM 734 C CA . VAL A 1 94 ? -22.488 30.247 72.643 1.00 60.47 94 VAL A CA 1
ATOM 735 C C . VAL A 1 94 ? -22.856 31.026 73.901 1.00 60.47 94 VAL A C 1
ATOM 737 O O . VAL A 1 94 ? -23.607 31.996 73.807 1.00 60.47 94 VAL A O 1
ATOM 740 N N . TYR A 1 95 ? -22.435 30.512 75.057 1.00 46.19 95 TYR A N 1
ATOM 741 C CA . TYR A 1 95 ? -22.465 31.232 76.330 1.00 46.19 95 TYR A CA 1
ATOM 742 C C . TYR A 1 95 ? -21.290 32.203 76.401 1.00 46.19 95 TYR A C 1
ATOM 744 O O . TYR A 1 95 ? -20.205 31.829 75.895 1.00 46.19 95 TYR A O 1
#

InterPro domains:
  IPR006077 Vinculin/alpha-catenin [PF01044] (2-56)
  IPR036723 Alpha-catenin/vinculin-like superfamily [SSF47220] (4-51)

Secondary structure (DSSP, 8-state):
-HHHHHHHHHHHHHHHHHHHHHHHHHHIIIIIIHHH-TT--PPPSS---PPPPPPPPSS----TTTTTS-----S------HHHHHHHTS-----

Organism: Cricetulus griseus (NCBI:txid10029)

Radius of gyration: 34.28 Å; chains: 1; bounding box: 52×57×99 Å